Protein AF-A0A180F3B2-F1 (afdb_monomer)

Sequence (131 aa):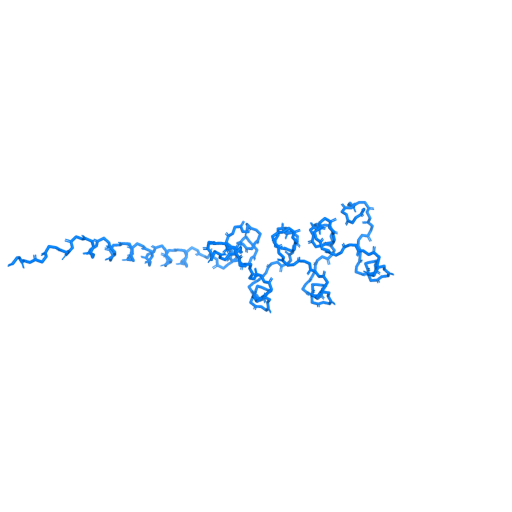
MSSNPSLPWSVKFIEKYKDRWNWGRFGLSENPSLPWSVEFIEKYKDKWDWGKFGLFENPSLPWSIELIEKYKDKWEYEDKWNLDPLRWNDSVFNKAFKPYLTDPLVEEIMQKITESEKYNDDLLFNDDLPF

pLDDT: mean 85.65, std 12.75, range [51.72, 97.56]

Radius of gyration: 21.05 Å; Cα contacts (8 Å, |Δi|>4): 119; chains: 1; bounding box: 62×36×54 Å

Foldseek 3Di:
DQQDLPDPADLVVCVVCVVVWQQEAVTVQQHLNHPADLVSCVVCVVRFQLEPRGVLAHLNHQQAPCSCVVCVVNQDDPDPVNDRSNVPHPSNCVRHPVVVDDPVVVVVVVVVVVVVVVVVVVVVVPPPDPD

Solvent-accessible surface area (backbone atoms only — not comparable to full-atom values): 7762 Å² total; per-residue (Å²): 128,56,66,55,77,87,54,85,62,37,70,68,58,49,60,78,42,53,92,75,54,57,35,31,69,88,10,46,26,44,32,59,70,53,74,62,38,72,68,56,47,61,76,39,57,89,55,48,27,45,48,73,65,5,44,57,68,25,71,51,54,74,46,32,59,66,60,49,64,77,41,46,85,57,54,65,56,95,49,100,76,76,54,68,62,67,78,79,31,65,48,45,45,61,53,36,46,48,85,71,64,41,72,70,55,48,52,53,51,52,50,53,50,53,54,52,52,52,53,53,53,57,56,73,74,60,72,80,68,84,130

Mean predicted aligned error: 8.04 Å

Structure (mmCIF, N/CA/C/O backbone):
data_AF-A0A180F3B2-F1
#
_entry.id   AF-A0A180F3B2-F1
#
loop_
_atom_site.group_PDB
_atom_site.id
_atom_site.type_symbol
_atom_site.label_atom_id
_atom_site.label_alt_id
_atom_site.label_comp_id
_atom_site.label_asym_id
_atom_site.label_entity_id
_atom_site.label_seq_id
_atom_site.pdbx_PDB_ins_code
_atom_site.Cartn_x
_atom_site.Cartn_y
_atom_site.Cartn_z
_atom_site.occupancy
_atom_site.B_iso_or_equiv
_atom_site.auth_seq_id
_atom_site.auth_comp_id
_atom_site.auth_asym_id
_atom_site.auth_atom_id
_atom_site.pdbx_PDB_model_num
ATOM 1 N N . MET A 1 1 ? 20.950 -11.947 -3.487 1.00 51.72 1 MET A N 1
ATOM 2 C CA . MET A 1 1 ? 21.387 -10.527 -3.422 1.00 51.72 1 MET A CA 1
ATOM 3 C C . MET A 1 1 ? 20.240 -9.539 -3.714 1.00 51.72 1 MET A C 1
ATOM 5 O O . MET A 1 1 ? 20.492 -8.410 -4.106 1.00 51.72 1 MET A O 1
ATOM 9 N N . SER A 1 2 ? 18.979 -9.911 -3.480 1.00 62.59 2 SER A N 1
ATOM 10 C CA . SER A 1 2 ? 17.785 -9.079 -3.724 1.00 62.59 2 SER A CA 1
ATOM 11 C C . SER A 1 2 ? 17.517 -8.026 -2.645 1.00 62.59 2 SER A C 1
ATOM 13 O O . SER A 1 2 ? 16.743 -7.117 -2.901 1.00 62.59 2 SER A O 1
ATOM 15 N N . SER A 1 3 ? 18.167 -8.118 -1.483 1.00 65.56 3 SER A N 1
ATOM 16 C CA . SER A 1 3 ? 17.993 -7.234 -0.321 1.00 65.56 3 SER A CA 1
ATOM 17 C C . SER A 1 3 ? 19.188 -6.303 -0.068 1.00 65.56 3 SER A C 1
ATOM 19 O O . SER A 1 3 ? 19.289 -5.707 0.997 1.00 65.56 3 SER A O 1
ATOM 21 N N . ASN A 1 4 ? 20.125 -6.175 -1.018 1.00 74.06 4 ASN A N 1
ATOM 22 C CA . ASN A 1 4 ? 21.303 -5.324 -0.831 1.00 74.06 4 ASN A CA 1
ATOM 23 C C . ASN A 1 4 ? 20.903 -3.829 -0.884 1.00 74.06 4 ASN A C 1
ATOM 25 O O . ASN A 1 4 ? 20.514 -3.359 -1.959 1.00 74.06 4 ASN A O 1
ATOM 29 N N . PRO A 1 5 ? 21.018 -3.069 0.224 1.00 70.12 5 PRO A N 1
ATOM 30 C CA . PRO A 1 5 ? 20.622 -1.660 0.271 1.00 70.12 5 PRO A CA 1
ATOM 31 C C . PRO A 1 5 ? 21.578 -0.742 -0.505 1.00 70.12 5 PRO A C 1
ATOM 33 O O . PRO A 1 5 ? 21.233 0.397 -0.797 1.00 70.12 5 PRO A O 1
ATOM 36 N N . SER A 1 6 ? 22.772 -1.221 -0.869 1.00 77.31 6 SER A N 1
ATOM 37 C CA . SER A 1 6 ? 23.756 -0.470 -1.659 1.00 77.31 6 SER A CA 1
ATOM 38 C C . SER A 1 6 ? 23.489 -0.511 -3.166 1.00 77.31 6 SER A C 1
ATOM 40 O O . SER A 1 6 ? 24.203 0.139 -3.931 1.00 77.31 6 SER A O 1
ATOM 42 N N . LEU A 1 7 ? 22.497 -1.283 -3.623 1.00 81.69 7 LEU A N 1
ATOM 43 C CA . LEU A 1 7 ? 22.092 -1.258 -5.025 1.00 81.69 7 LEU A CA 1
ATOM 44 C C . LEU A 1 7 ? 21.277 0.013 -5.317 1.00 81.69 7 LEU A C 1
ATOM 46 O O . LEU A 1 7 ? 20.435 0.396 -4.505 1.00 81.69 7 LEU A O 1
ATOM 50 N N . PRO A 1 8 ? 21.468 0.653 -6.488 1.00 86.00 8 PRO A N 1
ATOM 51 C CA . PRO A 1 8 ? 20.689 1.818 -6.895 1.00 86.00 8 PRO A CA 1
ATOM 52 C C . PRO A 1 8 ? 19.293 1.375 -7.354 1.00 86.00 8 PRO A C 1
ATOM 54 O O . PRO A 1 8 ? 18.984 1.340 -8.552 1.00 86.00 8 PRO A O 1
ATOM 57 N N . TRP A 1 9 ? 18.457 0.977 -6.394 1.00 91.62 9 TRP A N 1
ATOM 58 C CA . TRP A 1 9 ? 17.104 0.513 -6.654 1.00 91.62 9 TRP A CA 1
ATOM 59 C C . TRP A 1 9 ? 16.315 1.588 -7.399 1.00 91.62 9 TRP A C 1
ATOM 61 O O . TRP A 1 9 ? 16.111 2.705 -6.936 1.00 91.62 9 TRP A O 1
ATOM 71 N N . SER A 1 10 ? 15.878 1.236 -8.602 1.00 94.06 10 SER A N 1
ATOM 72 C CA . SER A 1 10 ? 14.992 2.051 -9.421 1.00 94.06 10 SER A CA 1
ATOM 73 C C . SER A 1 10 ? 14.065 1.127 -10.194 1.00 94.06 10 SER A C 1
ATOM 75 O O . SER A 1 10 ? 14.449 0.008 -10.546 1.00 94.06 10 SER A O 1
ATOM 77 N N . VAL A 1 11 ? 12.865 1.605 -10.525 1.00 94.94 11 VAL A N 1
ATOM 78 C CA . VAL A 1 11 ? 11.912 0.826 -11.330 1.00 94.94 11 VAL A CA 1
ATOM 79 C C . VAL A 1 11 ? 12.547 0.398 -12.661 1.00 94.94 11 VAL A C 1
ATOM 81 O O . VAL A 1 11 ? 12.371 -0.738 -13.089 1.00 94.94 11 VAL A O 1
ATOM 84 N N . LYS A 1 12 ? 13.365 1.263 -13.284 1.00 95.38 12 LYS A N 1
ATOM 85 C CA . LYS A 1 12 ? 14.106 0.943 -14.519 1.00 95.38 12 LYS A CA 1
ATOM 86 C C . LYS A 1 12 ? 15.139 -0.173 -14.320 1.00 95.38 12 LYS A C 1
ATOM 88 O O . LYS A 1 12 ? 15.279 -1.027 -15.193 1.00 95.38 12 LYS A O 1
ATOM 93 N N . PHE A 1 13 ? 15.863 -0.175 -13.198 1.00 93.75 13 PHE A N 1
ATOM 94 C CA . PHE A 1 13 ? 16.843 -1.219 -12.881 1.00 93.75 13 PHE A CA 1
ATOM 95 C C . PHE A 1 13 ? 16.170 -2.573 -12.639 1.00 93.75 13 PHE A C 1
ATOM 97 O O . PHE A 1 13 ? 16.629 -3.590 -13.159 1.00 93.75 13 PHE A O 1
ATOM 104 N N . ILE A 1 14 ? 15.051 -2.574 -11.912 1.00 95.31 14 ILE A N 1
ATOM 105 C CA . ILE A 1 14 ? 14.261 -3.780 -11.653 1.00 95.31 14 ILE A CA 1
ATOM 106 C C . ILE A 1 14 ? 13.688 -4.318 -12.967 1.00 95.31 14 ILE A C 1
ATOM 108 O O . ILE A 1 14 ? 13.878 -5.493 -13.265 1.00 95.31 14 ILE A O 1
ATOM 112 N N . GLU A 1 15 ? 13.097 -3.452 -13.799 1.00 95.56 15 GLU A N 1
ATOM 113 C CA . GLU A 1 15 ? 12.553 -3.816 -15.115 1.00 95.56 15 GLU A CA 1
ATOM 114 C C . GLU A 1 15 ? 13.602 -4.470 -16.017 1.00 95.56 15 GLU A C 1
ATOM 116 O O . GLU A 1 15 ? 13.337 -5.514 -16.612 1.00 95.56 15 GLU A O 1
ATOM 121 N N . LYS A 1 16 ? 14.809 -3.889 -16.094 1.00 95.88 16 LYS A N 1
ATOM 122 C CA . LYS A 1 16 ? 15.898 -4.390 -16.948 1.00 95.88 16 LYS A CA 1
ATOM 123 C C . LYS A 1 16 ? 16.257 -5.850 -16.655 1.00 95.88 16 LYS A C 1
ATOM 125 O O . LYS A 1 16 ? 16.701 -6.558 -17.556 1.00 95.88 16 LYS A O 1
ATOM 130 N N . TYR A 1 17 ? 16.071 -6.297 -15.415 1.00 94.62 17 TYR A N 1
ATOM 131 C CA . TYR A 1 17 ? 16.420 -7.644 -14.968 1.00 94.62 17 TYR A CA 1
ATOM 132 C C . TYR A 1 17 ? 15.236 -8.384 -14.345 1.00 94.62 17 TYR A C 1
ATOM 134 O O . TYR A 1 17 ? 15.445 -9.294 -13.547 1.00 94.62 17 TYR A O 1
ATOM 142 N N . LYS A 1 18 ? 13.998 -8.027 -14.712 1.00 94.44 18 LYS A N 1
ATOM 143 C CA . LYS A 1 18 ? 12.782 -8.548 -14.071 1.00 94.44 18 LYS A CA 1
ATOM 144 C C . LYS A 1 18 ? 12.721 -10.072 -14.017 1.00 94.44 18 LYS A C 1
ATOM 146 O O . LYS A 1 18 ? 12.293 -10.618 -13.013 1.00 94.44 18 LYS A O 1
ATOM 151 N N . ASP A 1 19 ? 13.213 -10.765 -15.037 1.00 95.31 19 ASP A N 1
ATOM 152 C CA . ASP A 1 19 ? 13.173 -12.233 -15.090 1.00 95.31 19 ASP A CA 1
ATOM 153 C C . ASP A 1 19 ? 14.365 -12.902 -14.383 1.00 95.31 19 ASP A C 1
ATOM 155 O O . ASP A 1 19 ? 14.449 -14.122 -14.318 1.00 95.31 19 ASP A O 1
ATOM 159 N N . ARG A 1 20 ? 15.299 -12.108 -13.842 1.00 93.56 20 ARG A N 1
ATOM 160 C CA . ARG A 1 20 ? 16.472 -12.579 -13.085 1.00 93.56 20 ARG A CA 1
ATOM 161 C C . ARG A 1 20 ? 16.345 -12.355 -11.582 1.00 93.56 20 ARG A C 1
ATOM 163 O O . ARG A 1 20 ? 17.194 -12.822 -10.825 1.00 93.56 20 ARG A O 1
ATOM 170 N N . TRP A 1 21 ? 15.330 -11.614 -11.149 1.00 93.00 21 TRP A N 1
ATOM 171 C CA . TRP A 1 21 ? 15.084 -11.371 -9.736 1.00 93.00 21 TRP A CA 1
ATOM 172 C C . TRP A 1 21 ? 14.263 -12.499 -9.120 1.00 93.00 21 TRP A C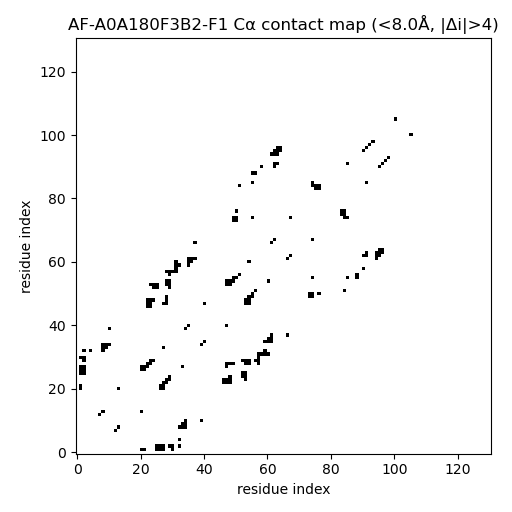 1
ATOM 174 O O . TRP A 1 21 ? 13.315 -12.992 -9.726 1.00 93.00 21 TRP A O 1
ATOM 184 N N . ASN A 1 22 ? 14.596 -12.860 -7.881 1.00 92.81 22 ASN A N 1
ATOM 185 C CA . ASN A 1 22 ? 13.653 -13.567 -7.025 1.00 92.81 22 ASN A CA 1
ATOM 186 C C . ASN A 1 22 ? 12.611 -12.553 -6.536 1.00 92.81 22 ASN A C 1
ATOM 188 O O . ASN A 1 22 ? 12.970 -11.621 -5.817 1.00 92.81 22 ASN A O 1
ATOM 192 N N . TRP A 1 23 ? 11.353 -12.718 -6.939 1.00 93.88 23 TRP A N 1
ATOM 193 C CA . TRP A 1 23 ? 10.268 -11.816 -6.549 1.00 93.88 23 TRP A CA 1
ATOM 194 C C . TRP A 1 23 ? 9.627 -12.185 -5.218 1.00 93.88 23 TRP A C 1
ATOM 196 O O . TRP A 1 23 ? 9.151 -11.287 -4.534 1.00 93.88 23 TRP A O 1
ATOM 206 N N . GLY A 1 24 ? 9.637 -13.468 -4.854 1.00 89.25 24 GLY A N 1
ATOM 207 C CA . GLY A 1 24 ? 8.914 -13.955 -3.686 1.00 89.25 24 GLY A CA 1
ATOM 208 C C . GLY A 1 24 ? 9.669 -13.763 -2.373 1.00 89.25 24 GLY A C 1
ATOM 209 O O . GLY A 1 24 ? 10.505 -12.866 -2.243 1.00 89.25 24 GLY A O 1
ATOM 210 N N . ARG A 1 25 ? 9.389 -14.637 -1.403 1.00 83.50 25 ARG A N 1
ATOM 211 C CA . ARG A 1 25 ? 10.095 -14.709 -0.117 1.00 83.50 25 ARG A CA 1
ATOM 212 C C . ARG A 1 25 ? 11.624 -14.677 -0.269 1.00 83.50 25 ARG A C 1
ATOM 214 O O . ARG A 1 25 ? 12.182 -15.312 -1.171 1.00 83.50 25 ARG A O 1
ATOM 221 N N . PHE A 1 26 ? 12.312 -13.955 0.619 1.00 84.38 26 PHE A N 1
ATOM 222 C CA . PHE A 1 26 ? 13.761 -13.694 0.562 1.00 84.38 26 PHE A CA 1
ATOM 223 C C . PHE A 1 26 ? 14.208 -12.893 -0.679 1.00 84.38 26 PHE A C 1
ATOM 225 O O . PHE A 1 26 ? 15.387 -12.854 -1.055 1.00 84.38 26 PHE A O 1
ATOM 232 N N . GLY A 1 27 ? 13.240 -12.295 -1.374 1.00 91.19 27 GLY A N 1
ATOM 233 C CA . GLY A 1 27 ? 13.363 -11.676 -2.683 1.00 91.19 27 GLY A CA 1
ATOM 234 C C . GLY A 1 27 ? 13.061 -10.183 -2.670 1.00 91.19 27 GLY A C 1
ATOM 235 O O . GLY A 1 27 ? 13.413 -9.456 -1.745 1.00 91.19 27 GLY A O 1
ATOM 236 N N . LEU A 1 28 ? 12.453 -9.713 -3.757 1.00 93.69 28 LEU A N 1
ATOM 237 C CA . LEU A 1 28 ? 12.055 -8.319 -3.911 1.00 93.69 28 LEU A CA 1
ATOM 238 C C . LEU A 1 28 ? 10.829 -7.958 -3.057 1.00 93.69 28 LEU A C 1
ATOM 240 O O . LEU A 1 28 ? 10.783 -6.837 -2.562 1.00 93.69 28 LEU A O 1
ATOM 244 N N . SER A 1 29 ? 9.874 -8.875 -2.848 1.00 93.38 29 SER A N 1
ATOM 245 C CA . SER A 1 29 ? 8.657 -8.598 -2.063 1.00 93.38 29 SER A CA 1
ATOM 246 C C . SER A 1 29 ? 8.939 -8.091 -0.645 1.00 93.38 29 SER A C 1
ATOM 248 O O . SER A 1 29 ? 8.265 -7.178 -0.177 1.00 93.38 29 SER A O 1
ATOM 250 N N . GLU A 1 30 ? 9.955 -8.632 0.027 1.00 90.12 30 GLU A N 1
ATOM 251 C CA . GLU A 1 30 ? 10.314 -8.237 1.398 1.00 90.12 30 GLU A CA 1
ATOM 252 C C . GLU A 1 30 ? 11.281 -7.043 1.462 1.00 90.12 30 GLU A C 1
ATOM 254 O O . GLU A 1 30 ? 11.613 -6.581 2.548 1.00 90.12 30 GLU A O 1
ATOM 259 N N . ASN A 1 31 ? 11.781 -6.546 0.324 1.00 91.69 31 ASN A N 1
ATOM 260 C CA . ASN A 1 31 ? 12.846 -5.548 0.325 1.00 91.69 31 ASN A CA 1
ATOM 261 C C . ASN A 1 31 ? 12.281 -4.137 0.614 1.00 91.69 31 ASN A C 1
ATOM 263 O O . ASN A 1 31 ? 11.575 -3.567 -0.229 1.00 91.69 31 ASN A O 1
ATOM 267 N N . PRO A 1 32 ? 12.620 -3.512 1.760 1.00 91.50 32 PRO A N 1
ATOM 268 C CA . PRO A 1 32 ? 12.110 -2.190 2.117 1.00 91.50 32 PRO A CA 1
ATOM 269 C C . PRO A 1 32 ? 12.791 -1.050 1.342 1.00 91.50 32 PRO A C 1
ATOM 271 O O . PRO A 1 32 ? 12.316 0.082 1.382 1.00 91.50 32 PRO A O 1
ATOM 274 N N . SER A 1 33 ? 13.902 -1.318 0.649 1.00 92.00 33 SER A N 1
ATOM 275 C CA . SER A 1 33 ? 14.681 -0.332 -0.112 1.00 92.00 33 SER A CA 1
ATOM 276 C C . SER A 1 33 ? 14.221 -0.167 -1.563 1.00 92.00 33 SER A C 1
ATOM 278 O O . SER A 1 33 ? 14.818 0.619 -2.301 1.00 92.00 33 SER A O 1
ATOM 280 N N . LEU A 1 34 ? 13.197 -0.904 -2.008 1.00 94.56 34 LEU A N 1
ATOM 281 C CA . LEU A 1 34 ? 12.640 -0.700 -3.344 1.00 94.56 34 LEU A CA 1
ATOM 282 C C . LEU A 1 34 ? 11.873 0.628 -3.423 1.00 94.56 34 LEU A C 1
ATOM 284 O O . LEU A 1 34 ? 11.331 1.092 -2.419 1.00 94.56 34 LEU A O 1
ATOM 288 N N . PRO A 1 35 ? 11.785 1.239 -4.620 1.00 95.12 35 PRO A N 1
ATOM 289 C CA . PRO A 1 35 ? 10.998 2.447 -4.847 1.00 95.12 35 PRO A CA 1
ATOM 290 C C . PRO A 1 35 ? 9.503 2.103 -4.901 1.00 95.12 35 PRO A C 1
ATOM 292 O O . PRO A 1 35 ? 8.889 2.112 -5.968 1.00 95.12 35 PRO A O 1
ATOM 295 N N . TRP A 1 36 ? 8.936 1.724 -3.758 1.00 96.25 36 TRP A N 1
ATOM 296 C CA . TRP A 1 36 ? 7.545 1.312 -3.656 1.00 96.25 36 TRP A CA 1
ATOM 297 C C . TRP A 1 36 ? 6.596 2.452 -4.030 1.00 96.25 36 TRP A C 1
ATOM 299 O O . TRP A 1 36 ? 6.688 3.564 -3.517 1.00 96.25 36 TRP A O 1
ATOM 309 N N . SER A 1 37 ? 5.663 2.147 -4.924 1.00 96.94 37 SER A N 1
ATOM 310 C CA . SER A 1 37 ? 4.526 2.990 -5.283 1.00 96.94 37 SER A CA 1
ATOM 311 C C . SER A 1 37 ? 3.350 2.084 -5.641 1.00 96.94 37 SER A C 1
ATOM 313 O O . SER A 1 37 ? 3.552 0.904 -5.952 1.00 96.94 37 SER A O 1
ATOM 315 N N . VAL A 1 38 ? 2.125 2.611 -5.616 1.00 96.38 38 VAL A N 1
ATOM 316 C CA . VAL A 1 38 ? 0.934 1.832 -5.992 1.00 96.38 38 VAL A CA 1
ATOM 317 C C . VAL A 1 38 ? 1.046 1.350 -7.443 1.00 96.38 38 VAL A C 1
ATOM 319 O O . VAL A 1 38 ? 0.736 0.200 -7.742 1.00 96.38 38 VAL A O 1
ATOM 322 N N . GLU A 1 39 ? 1.582 2.179 -8.341 1.00 97.44 39 GLU A N 1
ATOM 323 C CA . GLU A 1 39 ? 1.817 1.831 -9.745 1.00 97.44 39 GLU A CA 1
ATOM 324 C C . GLU A 1 39 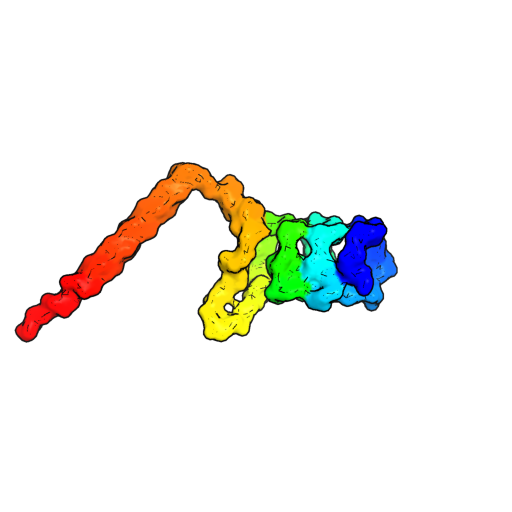? 2.874 0.733 -9.892 1.00 97.44 39 GLU A C 1
ATOM 326 O O . GLU A 1 39 ? 2.747 -0.140 -10.752 1.00 97.44 39 GLU A O 1
ATOM 331 N N . PHE A 1 40 ? 3.923 0.758 -9.064 1.00 97.31 40 PHE A N 1
ATOM 332 C CA . PHE A 1 40 ? 4.959 -0.271 -9.078 1.00 97.31 40 PHE A CA 1
ATOM 333 C C . PHE A 1 40 ? 4.430 -1.617 -8.568 1.00 97.31 40 PHE A C 1
ATOM 335 O O . PHE A 1 40 ? 4.738 -2.654 -9.162 1.00 97.31 40 PHE A O 1
ATOM 342 N N . ILE A 1 41 ? 3.584 -1.600 -7.532 1.00 97.56 41 ILE A N 1
ATOM 343 C CA . ILE A 1 41 ? 2.882 -2.793 -7.045 1.00 97.56 41 ILE A CA 1
ATOM 344 C C . ILE A 1 41 ? 1.975 -3.343 -8.149 1.00 97.56 41 ILE A C 1
ATOM 346 O O . ILE A 1 41 ? 2.119 -4.504 -8.526 1.00 97.56 41 ILE A O 1
ATOM 350 N N . GLU A 1 42 ? 1.121 -2.496 -8.734 1.00 97.06 42 GLU A N 1
ATOM 351 C CA . GLU A 1 42 ? 0.177 -2.874 -9.793 1.00 97.06 42 GLU A CA 1
ATOM 352 C C . GLU A 1 42 ? 0.872 -3.508 -10.993 1.00 97.06 42 GLU A C 1
ATOM 354 O O . GLU A 1 42 ? 0.456 -4.559 -11.482 1.00 97.06 42 GLU A O 1
ATOM 359 N N . LYS A 1 43 ? 1.962 -2.888 -11.452 1.00 97.38 43 LYS A N 1
ATOM 360 C CA . LYS A 1 43 ? 2.707 -3.336 -12.629 1.00 97.38 43 LYS A CA 1
ATOM 361 C C . LYS A 1 43 ? 3.207 -4.777 -12.510 1.00 97.38 43 LYS A C 1
ATOM 363 O O . LYS A 1 43 ? 3.355 -5.455 -13.525 1.00 97.38 43 LYS A O 1
ATOM 368 N N . TYR A 1 44 ? 3.476 -5.231 -11.291 1.00 97.25 44 TYR A N 1
ATOM 369 C CA . TYR A 1 44 ? 4.056 -6.541 -11.007 1.00 97.25 44 TYR A CA 1
ATOM 370 C C . TYR A 1 44 ? 3.207 -7.379 -10.048 1.00 97.25 44 TYR A C 1
ATOM 372 O O . TYR A 1 44 ? 3.718 -8.312 -9.431 1.00 97.25 44 TYR A O 1
ATOM 380 N N . LYS A 1 45 ? 1.904 -7.089 -9.960 1.00 96.00 45 LYS A N 1
ATOM 381 C CA . LYS A 1 45 ? 0.976 -7.698 -8.996 1.00 96.00 45 LYS A CA 1
ATOM 382 C C . LYS A 1 45 ? 0.968 -9.226 -8.972 1.00 96.00 45 LYS A C 1
ATOM 384 O O . LYS A 1 45 ? 0.722 -9.808 -7.924 1.00 96.00 45 LYS A O 1
ATOM 389 N N . ASP A 1 46 ? 1.258 -9.878 -10.093 1.00 95.12 46 ASP A N 1
ATOM 390 C CA . ASP A 1 46 ? 1.270 -11.345 -10.188 1.00 95.12 46 ASP A CA 1
ATOM 391 C C . ASP A 1 46 ? 2.659 -11.960 -9.964 1.00 95.12 46 ASP A C 1
ATOM 393 O O . ASP A 1 46 ? 2.802 -13.178 -9.945 1.00 95.12 46 ASP A O 1
ATOM 397 N N . LYS A 1 47 ? 3.696 -11.130 -9.798 1.00 95.38 47 LYS A N 1
ATOM 398 C CA . LYS A 1 47 ? 5.045 -11.575 -9.423 1.00 95.38 47 LYS A CA 1
ATOM 399 C C . LYS A 1 47 ? 5.307 -11.438 -7.929 1.00 95.38 47 LYS A C 1
ATOM 401 O O . LYS A 1 47 ? 6.119 -12.191 -7.399 1.00 95.38 47 LYS A O 1
ATOM 406 N N . TRP A 1 48 ? 4.665 -10.475 -7.272 1.00 95.25 48 TRP A N 1
ATOM 407 C CA . TRP A 1 48 ? 4.816 -10.284 -5.838 1.00 95.25 48 TRP A CA 1
ATOM 408 C C . TRP A 1 48 ? 4.274 -11.478 -5.056 1.00 95.25 48 TRP A C 1
ATOM 410 O O . TRP A 1 48 ? 3.196 -11.990 -5.341 1.00 95.25 48 TRP A O 1
ATOM 420 N N . ASP A 1 49 ? 5.017 -11.881 -4.034 1.00 92.56 49 ASP A N 1
ATOM 421 C CA . ASP A 1 49 ? 4.488 -12.674 -2.931 1.00 92.56 49 ASP A CA 1
ATOM 422 C C . ASP A 1 49 ? 3.714 -11.744 -1.989 1.00 92.56 49 ASP A C 1
ATOM 424 O O . ASP A 1 49 ? 4.300 -10.811 -1.433 1.00 92.56 49 ASP A O 1
ATOM 428 N N . TRP A 1 50 ? 2.403 -11.965 -1.874 1.00 91.38 50 TRP A N 1
ATOM 429 C CA . TRP A 1 50 ? 1.475 -11.186 -1.043 1.00 91.38 50 TRP A CA 1
ATOM 430 C C . TRP A 1 50 ? 1.354 -11.734 0.381 1.00 91.38 50 TRP A C 1
ATOM 432 O O . TRP A 1 50 ? 0.795 -11.066 1.247 1.00 91.38 50 TRP A O 1
ATOM 442 N N . GLY A 1 51 ? 1.883 -12.936 0.627 1.00 85.56 51 GLY A N 1
ATOM 443 C CA . GLY A 1 51 ? 1.757 -13.626 1.900 1.00 85.56 51 GLY A CA 1
ATOM 444 C C . GLY A 1 51 ? 2.632 -13.025 2.995 1.00 85.56 51 GLY A C 1
ATOM 445 O O . GLY A 1 51 ? 3.378 -12.067 2.783 1.00 85.56 51 GLY A O 1
ATOM 446 N N . LYS A 1 52 ? 2.569 -13.650 4.178 1.00 78.19 52 LYS A N 1
ATOM 447 C CA . LYS 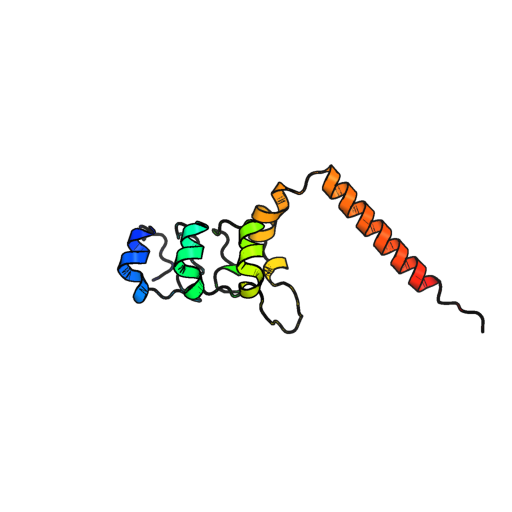A 1 52 ? 3.214 -13.189 5.418 1.00 78.19 52 LYS A CA 1
ATOM 448 C C . LYS A 1 52 ? 4.668 -12.734 5.240 1.00 78.19 52 LYS A C 1
ATOM 450 O O . LYS A 1 52 ? 5.046 -11.690 5.746 1.00 78.19 52 LYS A O 1
ATOM 455 N N . PHE A 1 53 ? 5.466 -13.488 4.486 1.00 78.50 53 PHE A N 1
ATOM 456 C CA . PHE A 1 53 ? 6.895 -13.214 4.288 1.00 78.50 53 PHE A CA 1
ATOM 457 C C . PHE A 1 53 ? 7.207 -12.422 3.006 1.00 78.50 53 PHE A C 1
ATOM 459 O O . PHE A 1 53 ? 8.323 -12.489 2.491 1.00 78.50 53 PHE A O 1
ATOM 466 N N . GLY A 1 54 ? 6.209 -11.739 2.449 1.00 88.31 54 GLY A N 1
ATOM 467 C CA . GLY A 1 54 ? 6.315 -10.957 1.227 1.00 88.31 54 GLY A CA 1
ATOM 468 C C . GLY A 1 54 ? 5.911 -9.502 1.449 1.00 88.31 54 GLY A C 1
ATOM 469 O O . GLY A 1 54 ? 6.453 -8.822 2.318 1.00 88.31 54 GLY A O 1
ATOM 470 N N . LEU A 1 55 ? 4.960 -9.021 0.647 1.00 90.81 55 LEU A N 1
ATOM 471 C CA . LEU A 1 55 ? 4.439 -7.656 0.739 1.00 90.81 55 LEU A CA 1
ATOM 472 C C . LEU A 1 55 ? 3.814 -7.369 2.104 1.00 90.81 55 LEU A C 1
ATOM 474 O O . LEU A 1 55 ? 3.951 -6.260 2.610 1.00 90.81 55 LEU A O 1
ATOM 478 N N . PHE A 1 56 ? 3.167 -8.367 2.706 1.00 87.88 56 PHE A N 1
ATOM 479 C CA . PHE A 1 56 ? 2.506 -8.235 3.994 1.00 87.88 56 PHE A CA 1
ATOM 480 C C . PHE A 1 56 ? 3.422 -7.611 5.060 1.00 87.88 56 PHE A C 1
ATOM 482 O O . PHE A 1 56 ? 3.111 -6.555 5.590 1.00 87.88 56 PHE A O 1
ATOM 489 N N . GLU A 1 57 ? 4.589 -8.187 5.339 1.00 82.88 57 GLU A N 1
ATOM 490 C CA . GLU A 1 57 ? 5.491 -7.678 6.384 1.00 82.88 57 GLU A CA 1
ATOM 491 C C . GLU A 1 57 ? 6.339 -6.470 5.940 1.00 82.88 57 GLU A C 1
ATOM 493 O O . GLU A 1 57 ? 7.153 -5.978 6.719 1.00 82.88 57 GLU A O 1
ATOM 498 N N . ASN A 1 58 ? 6.170 -5.955 4.715 1.00 89.25 58 ASN A N 1
ATOM 499 C CA . ASN A 1 58 ? 7.030 -4.896 4.196 1.00 89.25 58 ASN A CA 1
ATOM 500 C C . ASN A 1 58 ? 6.590 -3.502 4.703 1.00 89.25 58 ASN A C 1
ATOM 502 O O . ASN A 1 58 ? 5.565 -2.959 4.264 1.00 89.25 58 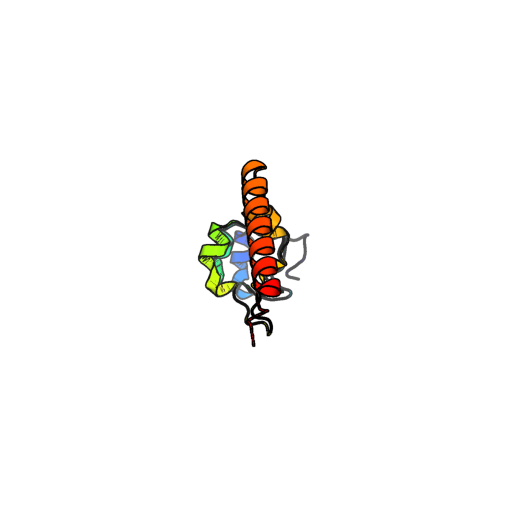ASN A O 1
ATOM 506 N N . PRO A 1 59 ? 7.378 -2.857 5.588 1.00 88.44 59 PRO A N 1
ATOM 507 C CA . PRO A 1 59 ? 6.992 -1.586 6.189 1.00 88.44 59 PRO A CA 1
ATOM 508 C C . PRO A 1 59 ? 7.092 -0.419 5.206 1.00 88.44 59 PRO A C 1
ATOM 510 O O . PRO A 1 59 ? 6.534 0.646 5.463 1.00 88.44 59 PRO A O 1
ATOM 513 N N . SER A 1 60 ? 7.787 -0.582 4.078 1.00 92.69 60 SER A N 1
ATOM 514 C CA . SER A 1 60 ? 7.988 0.479 3.089 1.00 92.69 60 SER A CA 1
ATOM 515 C C . SER A 1 60 ? 6.865 0.579 2.064 1.00 92.69 60 SER A C 1
ATOM 517 O O . SER A 1 60 ? 6.877 1.510 1.259 1.00 92.69 60 SER A O 1
ATOM 519 N N . LEU A 1 61 ? 5.871 -0.317 2.096 1.00 95.56 61 LEU A N 1
ATOM 520 C CA . LEU A 1 61 ? 4.736 -0.196 1.188 1.00 95.56 61 LEU A CA 1
ATOM 521 C C . LEU A 1 61 ? 3.939 1.091 1.448 1.00 95.56 61 LEU A C 1
ATOM 523 O O . LEU A 1 61 ? 3.835 1.546 2.599 1.00 95.56 61 LEU A O 1
ATOM 527 N N . PRO A 1 62 ? 3.352 1.677 0.389 1.00 96.19 62 PRO A N 1
ATOM 528 C CA . PRO A 1 62 ? 2.417 2.788 0.480 1.00 96.19 62 PRO A CA 1
ATOM 529 C C . PRO A 1 62 ? 1.046 2.268 0.933 1.00 96.19 62 PRO A C 1
ATOM 531 O O . PRO A 1 62 ? 0.074 2.326 0.187 1.00 96.19 62 PRO A O 1
ATOM 534 N N . TRP A 1 63 ? 0.989 1.692 2.136 1.00 95.31 63 TRP A N 1
ATOM 535 C CA . TRP A 1 63 ? -0.246 1.190 2.729 1.00 95.3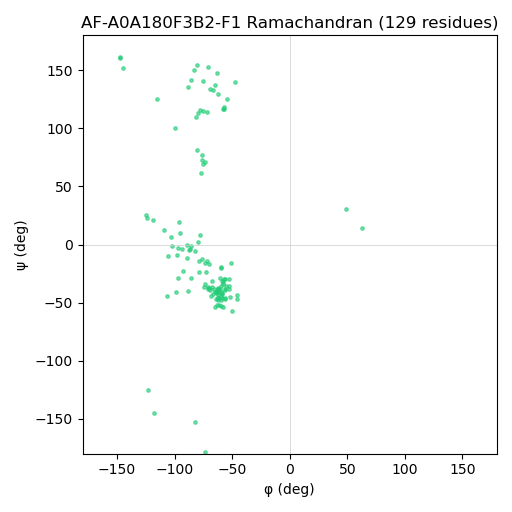1 63 TRP A CA 1
ATOM 536 C C . TRP A 1 63 ? -1.313 2.287 2.753 1.00 95.31 63 TRP A C 1
ATOM 538 O O . TRP A 1 63 ? -1.088 3.368 3.297 1.00 95.31 63 TRP A O 1
ATOM 548 N N . SER A 1 64 ? -2.467 1.985 2.167 1.00 95.50 64 SER A N 1
ATOM 549 C CA . SER A 1 64 ? -3.659 2.828 2.151 1.00 95.50 64 SER A CA 1
ATOM 550 C C . SER A 1 64 ? -4.899 1.934 2.144 1.00 95.50 64 SER A C 1
ATOM 552 O O . SER A 1 64 ? -4.801 0.749 1.807 1.00 95.50 64 SER A O 1
ATOM 554 N N . ILE A 1 65 ? -6.057 2.490 2.504 1.00 94.19 65 ILE A N 1
ATOM 555 C CA . ILE A 1 65 ? -7.330 1.755 2.473 1.00 94.19 65 ILE A CA 1
ATOM 556 C C . ILE A 1 65 ? -7.607 1.263 1.045 1.00 94.19 65 ILE A C 1
ATOM 558 O O . ILE A 1 65 ? -7.936 0.099 0.847 1.00 94.19 65 ILE A O 1
ATOM 562 N N . GLU A 1 66 ? -7.350 2.095 0.034 1.00 95.38 66 GLU A N 1
ATOM 563 C CA . GLU A 1 66 ? -7.555 1.752 -1.375 1.00 95.38 66 GLU A CA 1
ATOM 564 C C . GLU A 1 66 ? -6.655 0.598 -1.835 1.00 95.38 66 GLU A C 1
ATOM 566 O O . GLU A 1 66 ? -7.102 -0.268 -2.586 1.00 95.38 66 GLU A O 1
ATOM 571 N N . LEU A 1 67 ? -5.388 0.559 -1.398 1.00 94.94 67 LEU A N 1
ATOM 572 C CA . LEU A 1 67 ? -4.482 -0.550 -1.717 1.00 94.94 67 LEU A CA 1
ATOM 573 C C . LEU A 1 67 ? -4.966 -1.860 -1.080 1.00 94.94 67 LEU A C 1
ATOM 575 O O . LEU A 1 67 ? -4.892 -2.915 -1.713 1.00 94.94 67 LEU A O 1
ATOM 579 N N . ILE A 1 68 ? -5.454 -1.788 0.160 1.00 92.81 68 ILE A N 1
ATOM 580 C CA . ILE A 1 68 ? -5.982 -2.938 0.898 1.00 92.81 68 ILE A CA 1
ATOM 581 C C . ILE A 1 68 ? -7.232 -3.474 0.198 1.00 92.81 68 ILE A C 1
ATOM 583 O O . ILE A 1 68 ? -7.258 -4.642 -0.180 1.00 92.81 68 ILE A O 1
ATOM 587 N N . GLU A 1 69 ? -8.221 -2.619 -0.061 1.00 92.50 69 GLU A N 1
ATOM 588 C CA . GLU A 1 69 ? -9.483 -3.013 -0.694 1.00 92.50 69 GLU A CA 1
ATOM 589 C C . GLU A 1 69 ? -9.286 -3.562 -2.106 1.00 92.50 69 GLU A C 1
ATOM 591 O O . GLU A 1 69 ? -9.856 -4.596 -2.461 1.00 92.50 69 GLU A O 1
ATOM 596 N N . LYS A 1 70 ? -8.441 -2.906 -2.912 1.00 95.06 70 LYS A N 1
ATOM 597 C CA . LYS A 1 70 ? -8.171 -3.317 -4.295 1.00 95.06 70 LYS A CA 1
ATOM 598 C C . LYS A 1 70 ? -7.608 -4.734 -4.391 1.00 95.06 70 LYS A C 1
ATOM 600 O O . LYS A 1 70 ? -7.834 -5.414 -5.390 1.00 95.06 70 LYS A O 1
ATOM 605 N N . TYR A 1 71 ? -6.859 -5.156 -3.378 1.00 93.00 71 TYR A N 1
ATOM 606 C CA . TYR A 1 71 ? -6.152 -6.431 -3.350 1.00 93.00 71 TYR A CA 1
ATOM 607 C C . TYR A 1 71 ? -6.605 -7.350 -2.220 1.00 93.00 71 TYR A C 1
ATOM 609 O O . TYR A 1 71 ? -5.869 -8.270 -1.874 1.00 93.00 71 TYR A O 1
ATOM 617 N N . LYS A 1 72 ? -7.812 -7.144 -1.680 1.00 89.44 72 LYS A N 1
ATOM 618 C CA . LYS A 1 72 ? -8.364 -7.925 -0.563 1.00 89.44 72 LYS A CA 1
ATOM 619 C C . LYS A 1 72 ? -8.177 -9.440 -0.747 1.00 89.44 72 LYS A C 1
ATOM 621 O O . LYS A 1 72 ? -7.579 -10.074 0.112 1.00 89.44 72 LYS A O 1
ATOM 626 N N . ASP A 1 73 ? -8.489 -9.964 -1.935 1.00 87.88 73 ASP A N 1
ATOM 627 C CA . ASP A 1 73 ? -8.413 -11.401 -2.245 1.00 87.88 73 ASP A CA 1
ATOM 628 C C . ASP A 1 73 ? -6.962 -11.929 -2.314 1.00 87.88 73 ASP A C 1
ATOM 630 O O . ASP A 1 73 ? -6.728 -13.133 -2.302 1.00 87.88 73 ASP A O 1
ATOM 634 N N . LYS A 1 74 ? -5.963 -11.042 -2.442 1.00 88.56 74 LYS A N 1
ATOM 635 C CA . LYS A 1 74 ? -4.536 -11.405 -2.435 1.00 88.56 74 LYS A CA 1
ATOM 636 C C . LYS A 1 74 ? -3.916 -11.324 -1.040 1.00 88.56 74 LYS A C 1
ATOM 638 O O . LYS A 1 74 ? -2.885 -11.953 -0.813 1.00 88.56 74 LYS A O 1
ATOM 643 N N . TRP A 1 75 ? -4.507 -10.537 -0.141 1.00 85.56 75 TRP A N 1
ATOM 644 C CA . TRP A 1 75 ? -4.094 -10.462 1.262 1.00 85.56 75 TRP A CA 1
ATOM 645 C C . TRP A 1 75 ? -4.626 -11.638 2.077 1.00 85.56 75 TRP A C 1
ATOM 647 O O . TRP A 1 75 ? -4.033 -11.971 3.099 1.00 85.56 75 TRP A O 1
ATOM 657 N N . GLU A 1 76 ? -5.711 -12.268 1.623 1.00 70.31 76 GLU A N 1
ATOM 658 C CA . GLU A 1 76 ? -6.293 -13.444 2.260 1.00 70.31 76 GLU A CA 1
ATOM 659 C C . GLU A 1 76 ? -5.267 -14.580 2.359 1.00 70.31 76 GLU A C 1
ATOM 661 O O . GLU A 1 76 ? -4.771 -15.118 1.367 1.00 70.31 76 GLU A O 1
ATOM 666 N N . TYR A 1 77 ? -4.949 -14.947 3.598 1.00 67.88 77 TYR A N 1
ATOM 667 C CA . TYR A 1 77 ? -4.227 -16.167 3.912 1.00 67.88 77 TYR A CA 1
ATOM 668 C C . TYR A 1 77 ? -5.168 -17.058 4.709 1.00 67.88 77 TYR A C 1
ATOM 670 O O . TYR A 1 77 ? -5.697 -16.646 5.741 1.00 67.88 77 TYR A O 1
ATOM 678 N N . GLU A 1 78 ? -5.366 -18.285 4.244 1.00 54.81 78 GLU A N 1
ATOM 679 C CA . GLU A 1 78 ? -6.110 -19.298 4.983 1.00 54.81 78 GLU A CA 1
ATOM 680 C C . GLU A 1 78 ? -5.196 -19.833 6.100 1.00 54.81 78 GLU A C 1
ATOM 682 O O . GLU A 1 78 ? -4.555 -20.876 5.974 1.00 54.81 78 GLU A O 1
ATOM 687 N N . ASP A 1 79 ? -5.034 -19.063 7.180 1.00 60.06 79 ASP A N 1
ATOM 688 C CA . ASP A 1 79 ? -4.467 -19.606 8.414 1.00 60.06 79 ASP A CA 1
ATOM 689 C C . ASP A 1 79 ? -5.580 -20.293 9.210 1.00 60.06 79 ASP A C 1
ATOM 691 O O . ASP A 1 79 ? -6.742 -19.887 9.189 1.00 60.06 79 ASP A O 1
ATOM 695 N N . LYS A 1 80 ? -5.203 -21.315 9.977 1.00 59.97 80 LYS A N 1
ATOM 696 C CA . LYS A 1 80 ? -6.059 -22.189 10.794 1.00 59.97 80 LYS A CA 1
ATOM 697 C C . LYS A 1 80 ? -7.022 -21.440 11.730 1.00 59.97 80 LYS A C 1
ATOM 699 O O . LYS A 1 80 ? -7.952 -22.037 12.267 1.00 59.97 80 LYS A O 1
ATOM 704 N N . TRP A 1 81 ? -6.775 -20.155 11.958 1.00 65.69 81 TRP A N 1
ATOM 705 C CA . TRP A 1 81 ? -7.502 -19.296 12.882 1.00 65.69 81 TRP A CA 1
ATOM 706 C C . TRP A 1 81 ? -8.512 -18.355 12.210 1.00 65.69 81 TRP A C 1
ATOM 708 O O . TRP A 1 81 ? -9.173 -17.617 12.934 1.00 65.69 81 TRP A O 1
ATOM 718 N N . ASN A 1 82 ? -8.642 -18.356 10.872 1.00 61.50 82 ASN A N 1
ATOM 719 C CA . ASN A 1 82 ? -9.508 -17.431 10.114 1.00 61.50 82 ASN A CA 1
ATOM 720 C C . ASN A 1 82 ? -9.325 -15.953 10.515 1.00 61.50 82 ASN A C 1
ATOM 722 O O . ASN A 1 82 ? -10.268 -15.162 10.489 1.00 61.50 82 ASN A O 1
ATOM 726 N N . LEU A 1 83 ? -8.120 -15.578 10.949 1.00 64.00 83 LEU A N 1
ATOM 727 C CA . LEU A 1 83 ? -7.813 -14.201 11.311 1.00 64.00 83 LEU A CA 1
ATOM 728 C C . LEU A 1 83 ? -7.349 -13.454 10.066 1.00 64.00 83 LEU A C 1
ATOM 730 O O . LEU A 1 83 ? -6.505 -13.964 9.333 1.00 64.00 83 LEU A O 1
ATOM 734 N N . ASP A 1 84 ? -7.856 -12.233 9.879 1.00 73.50 84 ASP A N 1
ATOM 735 C CA . ASP A 1 84 ? -7.323 -11.315 8.875 1.00 73.50 84 ASP A CA 1
ATOM 736 C C . ASP A 1 84 ? -5.827 -11.095 9.162 1.00 73.50 84 ASP A C 1
ATOM 738 O O . ASP A 1 84 ? -5.482 -10.585 10.240 1.00 73.50 84 ASP A O 1
ATOM 742 N N . PRO A 1 85 ? -4.924 -11.488 8.246 1.00 71.19 85 PRO A N 1
ATOM 743 C CA . PRO A 1 85 ? -3.498 -11.325 8.462 1.00 71.19 85 PRO A CA 1
ATOM 744 C C . PRO A 1 85 ? -3.139 -9.853 8.698 1.00 71.19 85 PRO A C 1
ATOM 746 O O . PRO A 1 85 ? -2.274 -9.582 9.532 1.00 71.19 85 PRO A O 1
ATOM 749 N N . LEU A 1 86 ? -3.831 -8.893 8.063 1.00 78.94 86 LEU A N 1
ATOM 750 C CA . LEU A 1 86 ? -3.579 -7.445 8.181 1.00 78.94 86 LEU A CA 1
ATOM 751 C C . LEU A 1 86 ? -3.722 -6.921 9.611 1.00 78.94 86 LEU A C 1
ATOM 753 O O . LEU A 1 86 ? -3.118 -5.898 9.939 1.00 78.94 86 LEU A O 1
ATOM 757 N N . ARG A 1 87 ? -4.417 -7.653 10.492 1.00 78.81 87 ARG A N 1
ATOM 758 C CA . ARG A 1 87 ? -4.577 -7.303 11.909 1.00 78.81 87 ARG A CA 1
ATOM 759 C C . ARG A 1 87 ? -3.248 -7.108 12.641 1.00 78.81 87 ARG A C 1
ATOM 761 O O . ARG A 1 87 ? -3.170 -6.266 13.529 1.00 78.81 87 ARG A O 1
ATOM 768 N N . TRP A 1 88 ? -2.220 -7.885 12.301 1.00 76.12 88 TRP A N 1
ATOM 769 C CA . TRP A 1 88 ? -0.926 -7.859 13.000 1.00 76.12 88 TRP A CA 1
ATOM 770 C C . TRP A 1 88 ? 0.109 -6.951 12.332 1.00 76.12 88 TRP A C 1
ATOM 772 O O . TRP A 1 88 ? 1.288 -6.988 12.678 1.00 76.12 88 TRP A O 1
ATOM 782 N N . ASN A 1 89 ? -0.315 -6.155 11.352 1.00 86.19 89 ASN A N 1
ATOM 783 C CA . ASN A 1 89 ? 0.570 -5.297 10.591 1.00 86.19 89 ASN A CA 1
ATOM 784 C C . ASN A 1 89 ? 0.514 -3.854 11.099 1.00 86.19 89 ASN A C 1
ATOM 786 O O . ASN A 1 89 ? -0.353 -3.062 10.723 1.00 86.19 89 ASN A O 1
ATOM 790 N N . ASP A 1 90 ? 1.509 -3.481 11.899 1.00 89.31 90 ASP A N 1
ATOM 791 C CA . ASP A 1 90 ? 1.631 -2.120 12.421 1.00 89.31 90 ASP A CA 1
ATOM 792 C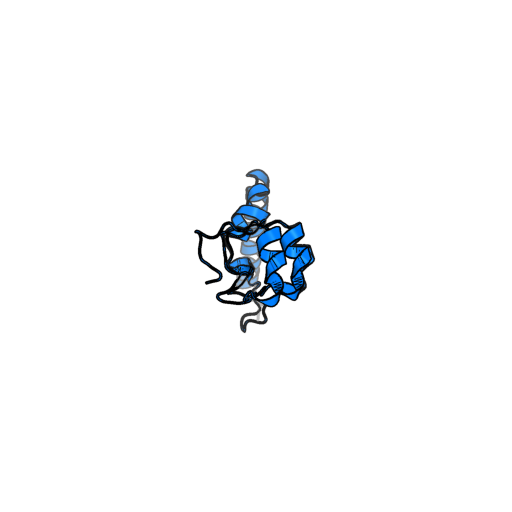 C . ASP A 1 90 ? 1.714 -1.068 11.310 1.00 89.31 90 ASP A C 1
ATOM 794 O O . ASP A 1 90 ? 1.250 0.058 11.487 1.00 89.31 90 ASP A O 1
ATOM 798 N N . SER A 1 91 ? 2.297 -1.398 10.155 1.00 92.19 91 SER A N 1
ATOM 799 C CA . SER A 1 91 ? 2.401 -0.448 9.042 1.00 92.19 91 SER A CA 1
ATOM 800 C C . SER A 1 91 ? 1.048 -0.197 8.387 1.00 92.19 91 SER A C 1
ATOM 802 O O . SER A 1 91 ? 0.763 0.949 8.040 1.00 92.19 91 SER A O 1
ATOM 804 N N . VAL A 1 92 ? 0.197 -1.221 8.283 1.00 92.31 92 VAL A N 1
ATOM 805 C CA . VAL A 1 92 ? -1.197 -1.074 7.845 1.00 92.31 92 VAL A CA 1
ATOM 806 C C . VAL A 1 92 ? -1.942 -0.142 8.792 1.00 92.31 92 VAL A C 1
ATOM 808 O O . VAL A 1 92 ? -2.481 0.867 8.343 1.00 92.31 92 VAL A O 1
ATOM 811 N N . PHE A 1 93 ? -1.908 -0.402 10.103 1.00 91.19 93 PHE A N 1
ATOM 812 C CA . PHE A 1 93 ? -2.571 0.470 11.073 1.00 91.19 93 PHE A CA 1
ATOM 813 C C . PHE A 1 93 ? -2.046 1.907 10.997 1.00 91.19 93 PHE A C 1
ATOM 815 O O . PHE A 1 93 ? -2.819 2.843 10.801 1.00 91.19 93 PHE A O 1
ATOM 822 N N . ASN A 1 94 ? -0.728 2.096 11.102 1.00 93.88 94 ASN A N 1
ATOM 823 C CA . ASN A 1 94 ? -0.128 3.425 11.201 1.00 93.88 94 ASN A CA 1
ATOM 824 C C . ASN A 1 94 ? -0.266 4.264 9.925 1.00 93.88 94 ASN A C 1
ATOM 826 O O . ASN A 1 94 ? -0.332 5.488 10.028 1.00 93.88 94 ASN A O 1
ATOM 830 N N . LYS A 1 95 ? -0.276 3.646 8.738 1.00 95.06 95 LYS A N 1
ATOM 831 C CA . LYS A 1 95 ? -0.340 4.378 7.464 1.00 95.06 95 LYS A CA 1
ATOM 832 C C . LYS A 1 95 ? -1.745 4.444 6.878 1.00 95.06 95 LYS A C 1
ATOM 834 O O . LYS A 1 95 ? -2.120 5.498 6.380 1.00 95.06 95 LYS A O 1
ATOM 839 N N . ALA A 1 96 ? -2.511 3.353 6.933 1.00 94.25 96 ALA A N 1
ATOM 840 C CA . ALA A 1 96 ? -3.822 3.291 6.292 1.00 94.25 96 ALA A CA 1
ATOM 841 C C . ALA A 1 96 ? -4.949 3.789 7.203 1.00 94.25 96 ALA A C 1
ATOM 843 O O . ALA A 1 96 ? -5.835 4.484 6.724 1.00 94.25 96 ALA A O 1
ATOM 844 N N . PHE A 1 97 ? -4.920 3.470 8.501 1.00 92.19 97 PHE A N 1
ATOM 845 C CA . PHE A 1 97 ? -6.062 3.719 9.393 1.00 92.19 97 PHE A CA 1
ATOM 846 C C . PHE A 1 97 ? -5.841 4.879 10.362 1.00 92.19 97 PHE A C 1
ATOM 848 O O . PHE A 1 97 ? -6.709 5.735 10.512 1.00 92.19 97 PHE A O 1
ATOM 855 N N . LYS A 1 98 ? -4.661 4.958 10.984 1.00 94.00 98 LYS A N 1
ATOM 856 C CA . LYS A 1 98 ? -4.324 5.970 11.992 1.00 94.00 98 LYS A CA 1
ATOM 857 C C . LYS A 1 98 ? -4.574 7.420 11.551 1.00 94.00 98 LYS A C 1
ATOM 859 O O . LYS A 1 98 ? -5.053 8.174 12.392 1.00 94.00 98 LYS A O 1
ATOM 864 N N . PRO A 1 99 ? -4.328 7.838 10.290 1.00 94.62 99 PRO A N 1
ATOM 865 C CA . PRO A 1 99 ? -4.636 9.205 9.858 1.00 94.62 99 PRO A CA 1
ATOM 866 C C . PRO A 1 99 ? -6.118 9.595 9.971 1.00 94.62 99 PRO A C 1
ATOM 868 O O . PRO A 1 99 ? -6.426 10.783 10.004 1.00 94.62 99 PRO A O 1
ATOM 871 N N . TYR A 1 100 ? -7.024 8.615 10.037 1.00 92.81 100 TYR A N 1
ATOM 872 C CA . TYR A 1 100 ? -8.468 8.825 10.149 1.00 92.81 100 TYR A CA 1
ATOM 873 C C . TYR A 1 100 ? -8.986 8.724 11.593 1.00 92.81 100 TYR A C 1
ATOM 875 O O . TYR A 1 100 ? -10.137 9.069 11.845 1.00 92.81 100 TYR A O 1
ATOM 883 N N . LEU A 1 101 ? -8.158 8.281 12.549 1.00 92.69 101 LEU A N 1
ATOM 884 C CA . LEU A 1 101 ? -8.525 8.159 13.96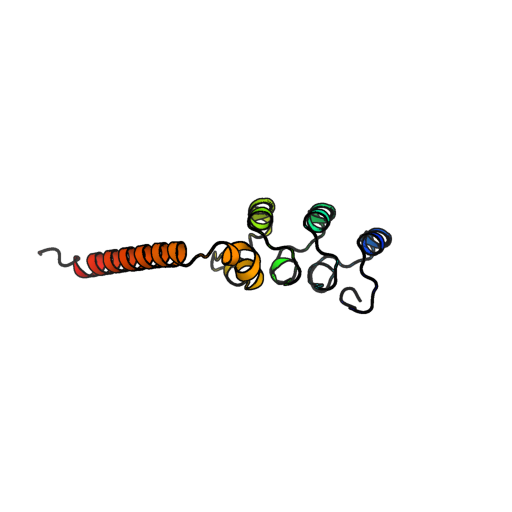3 1.00 92.69 101 LEU A CA 1
ATOM 885 C C . LEU A 1 101 ? -8.422 9.517 14.667 1.00 92.69 101 LEU A C 1
ATOM 887 O O . LEU A 1 101 ? -7.427 9.825 15.319 1.00 92.69 101 LEU A O 1
ATOM 891 N N . THR A 1 102 ? -9.456 10.337 14.504 1.00 95.00 102 THR A N 1
ATOM 892 C CA . THR A 1 102 ? -9.613 11.604 15.229 1.00 95.00 102 THR A CA 1
ATOM 893 C C . THR A 1 102 ? -10.166 11.364 16.633 1.00 95.00 102 THR A C 1
ATOM 895 O O . THR A 1 102 ? -10.877 10.384 16.846 1.00 95.00 102 THR A O 1
ATOM 898 N N . ASP A 1 103 ? -9.899 12.272 17.578 1.00 94.88 103 ASP A N 1
ATOM 899 C CA . ASP A 1 103 ? -10.405 12.142 18.955 1.00 94.88 103 ASP A CA 1
ATOM 900 C C . ASP A 1 103 ? -11.931 11.914 19.016 1.00 94.88 103 ASP A C 1
ATOM 902 O O . ASP A 1 103 ? -12.343 10.962 19.677 1.00 94.88 103 ASP A O 1
ATOM 906 N N . PRO A 1 104 ? -12.783 12.651 18.262 1.00 96.00 104 PRO A N 1
ATOM 907 C CA . PRO A 1 104 ? -14.226 12.398 18.275 1.00 96.00 104 PRO A CA 1
ATOM 908 C C . PRO A 1 104 ? -14.609 11.002 17.773 1.00 96.00 104 PRO A C 1
ATOM 910 O O . PRO A 1 104 ? -15.511 10.373 18.319 1.00 96.00 104 PRO A O 1
ATOM 913 N N . LEU A 1 105 ? -13.926 10.497 16.739 1.00 94.62 105 LEU A N 1
ATOM 914 C CA . LEU A 1 105 ? -14.194 9.159 16.215 1.00 94.62 105 LEU A CA 1
ATOM 915 C C . LEU A 1 105 ? -13.729 8.079 17.199 1.00 94.62 105 LEU A C 1
ATOM 917 O O . LEU A 1 105 ? -14.395 7.059 17.353 1.00 94.62 105 LEU A O 1
ATOM 921 N N . VAL A 1 106 ? -12.598 8.297 17.874 1.00 94.62 106 VAL A N 1
ATOM 922 C CA . VAL A 1 106 ? -12.110 7.395 18.923 1.00 94.62 106 VAL A CA 1
ATOM 923 C C . VAL A 1 106 ? -13.107 7.342 20.079 1.00 94.62 106 VAL A C 1
ATOM 925 O O . VAL A 1 106 ? -13.453 6.247 20.513 1.00 94.62 106 VAL A O 1
ATOM 928 N N . GLU A 1 107 ? -13.617 8.486 20.537 1.00 95.19 107 GLU A N 1
ATOM 929 C CA . GLU A 1 107 ? -14.661 8.542 21.568 1.00 95.19 107 GLU A CA 1
ATOM 930 C C . GLU A 1 107 ? -15.929 7.790 21.136 1.00 95.19 107 GLU A C 1
ATOM 932 O O . GLU A 1 107 ? -16.433 6.959 21.893 1.00 95.19 107 GLU A O 1
ATOM 937 N N . GLU A 1 108 ? -16.399 8.002 19.901 1.00 96.06 108 GLU A N 1
ATOM 938 C CA . GLU A 1 108 ? -17.556 7.289 19.347 1.00 96.06 108 GLU A CA 1
ATOM 939 C C . GLU A 1 108 ? -17.338 5.766 19.317 1.00 96.06 108 GLU A C 1
ATOM 941 O O . GLU A 1 108 ? -18.225 4.995 19.694 1.00 96.06 108 GLU A O 1
ATOM 946 N N . ILE A 1 109 ? -16.156 5.313 18.883 1.00 94.38 109 ILE A N 1
ATOM 947 C CA . ILE A 1 109 ? -15.798 3.889 18.855 1.00 94.38 109 ILE A CA 1
ATOM 948 C C . ILE A 1 109 ? -15.796 3.317 20.275 1.00 94.38 109 ILE A C 1
ATOM 950 O O . ILE A 1 109 ? -16.400 2.270 20.508 1.00 94.38 109 ILE A O 1
ATOM 954 N N . MET A 1 110 ? -15.155 4.000 21.227 1.00 93.69 110 MET A N 1
ATOM 955 C CA . MET A 1 110 ? -15.067 3.535 22.613 1.00 93.69 110 MET A CA 1
ATOM 956 C C . MET A 1 110 ? -16.445 3.444 23.267 1.00 93.69 110 MET A C 1
ATOM 958 O O . MET A 1 110 ? -16.727 2.454 23.939 1.00 93.69 110 MET A O 1
ATOM 962 N N . GLN A 1 111 ? -17.329 4.412 23.013 1.00 95.19 111 GLN A N 1
ATOM 963 C CA . GLN A 1 111 ? -18.703 4.363 23.504 1.00 95.19 111 GLN A CA 1
ATOM 964 C C . GLN A 1 111 ? -19.447 3.126 22.978 1.00 95.19 111 GLN A C 1
ATOM 966 O O . GLN A 1 111 ? -20.046 2.392 23.765 1.00 95.19 111 GLN A O 1
ATOM 971 N N . LYS A 1 112 ? -19.366 2.849 21.670 1.00 94.50 112 LYS A N 1
ATOM 972 C CA . LYS A 1 112 ? -20.012 1.672 21.060 1.00 94.50 112 LYS A CA 1
ATOM 973 C C . LYS A 1 112 ? -19.470 0.354 21.612 1.00 94.50 112 LYS A C 1
ATOM 975 O O . LYS A 1 112 ? -20.242 -0.583 21.805 1.00 94.50 112 LYS A O 1
ATOM 980 N N . ILE A 1 113 ? -18.164 0.277 21.882 1.00 92.06 113 ILE A N 1
ATOM 981 C CA . ILE A 1 113 ? -17.551 -0.902 22.510 1.00 92.06 113 ILE A CA 1
ATOM 982 C C . ILE A 1 113 ? -18.134 -1.104 23.913 1.00 92.06 113 ILE A C 1
ATOM 984 O O . ILE A 1 113 ? -18.671 -2.177 24.181 1.00 92.06 113 ILE A O 1
ATOM 988 N N . THR A 1 114 ? -18.135 -0.073 24.766 1.00 91.50 114 THR A N 1
ATOM 989 C CA . THR A 1 114 ? -18.684 -0.164 26.131 1.00 91.50 114 THR A CA 1
ATOM 990 C C . THR A 1 114 ? -20.169 -0.542 26.142 1.00 91.50 114 THR A C 1
ATOM 992 O O . THR A 1 114 ? -20.595 -1.354 26.962 1.00 91.50 114 THR A O 1
ATOM 995 N N . GLU A 1 115 ? -20.970 0.010 25.227 1.00 88.94 115 GLU A N 1
ATOM 996 C CA . GLU A 1 115 ? -22.386 -0.353 25.089 1.00 88.94 115 GLU A CA 1
ATOM 997 C C . GLU A 1 115 ? -22.563 -1.829 24.697 1.00 88.94 115 GLU A C 1
ATOM 999 O O . GLU A 1 115 ? -23.417 -2.515 25.262 1.00 88.94 115 GLU A O 1
ATOM 1004 N N . SER A 1 116 ? -21.735 -2.340 23.779 1.00 83.12 116 SER A N 1
ATOM 1005 C CA . SER A 1 116 ? -21.781 -3.748 23.367 1.00 83.12 116 SER A CA 1
ATOM 1006 C C . SER A 1 116 ? -21.357 -4.722 24.472 1.00 83.12 116 SER A C 1
ATOM 1008 O O . SER A 1 116 ? -21.951 -5.790 24.609 1.00 83.12 116 SER A O 1
ATOM 1010 N N . GLU A 1 117 ? -20.369 -4.355 25.290 1.00 84.12 117 GLU A N 1
ATOM 1011 C CA . GLU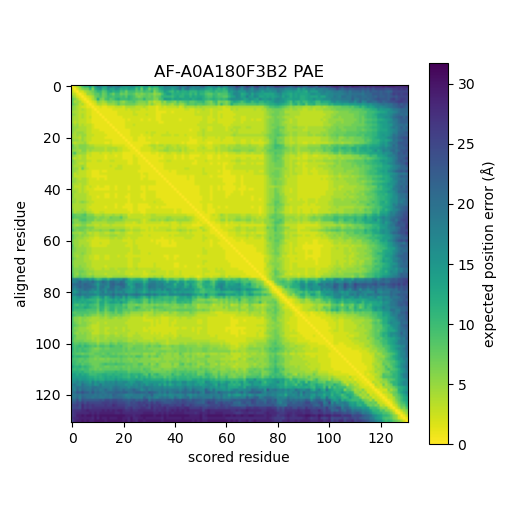 A 1 117 ? -19.891 -5.176 26.408 1.00 84.12 117 GLU A CA 1
ATOM 1012 C C . GLU A 1 117 ? -20.945 -5.260 27.511 1.00 84.12 117 GLU A C 1
ATOM 1014 O O . GLU A 1 117 ? -21.273 -6.351 27.971 1.00 84.12 117 GLU A O 1
ATOM 1019 N N . LYS A 1 118 ? -21.562 -4.123 27.852 1.00 77.38 118 LYS A N 1
ATOM 1020 C CA . LYS A 1 118 ? -22.668 -4.072 28.811 1.00 77.38 118 LYS A CA 1
ATOM 1021 C C . LYS A 1 118 ? -23.853 -4.938 28.372 1.00 77.38 118 LYS A C 1
ATOM 1023 O O . LYS A 1 118 ? -24.424 -5.650 29.189 1.00 77.38 118 LYS A O 1
ATOM 1028 N N . TYR A 1 119 ? -24.203 -4.901 27.086 1.00 71.31 119 TYR A N 1
ATOM 1029 C CA . TYR A 1 119 ? -25.269 -5.742 26.538 1.00 71.31 119 TYR A CA 1
ATOM 1030 C C . TYR A 1 119 ? -24.963 -7.247 26.663 1.00 71.31 119 TYR A C 1
ATOM 1032 O O . TYR A 1 119 ? -25.862 -8.034 26.956 1.00 71.31 119 TYR A O 1
ATOM 1040 N N . ASN A 1 120 ? -23.705 -7.654 26.471 1.00 72.00 120 ASN A N 1
ATOM 1041 C CA . ASN A 1 120 ? -23.297 -9.054 26.616 1.00 72.00 120 ASN A CA 1
ATOM 1042 C C . ASN A 1 120 ? -23.291 -9.516 28.080 1.00 72.00 120 ASN A C 1
ATOM 1044 O O . ASN A 1 120 ? -23.711 -10.640 28.354 1.00 72.00 120 ASN A O 1
ATOM 1048 N N . ASP A 1 121 ? -22.870 -8.658 29.012 1.00 71.56 121 ASP A N 1
ATOM 1049 C CA . ASP A 1 121 ? -22.962 -8.943 30.448 1.00 71.56 121 ASP A CA 1
ATOM 1050 C C . ASP A 1 121 ? -24.431 -9.102 30.874 1.00 71.56 121 ASP A C 1
ATOM 1052 O O . ASP A 1 121 ? -24.786 -10.098 31.502 1.00 71.56 121 ASP A O 1
ATOM 1056 N N . ASP A 1 122 ? -25.319 -8.197 30.450 1.00 70.81 122 ASP A N 1
ATOM 1057 C CA . ASP A 1 122 ? -26.753 -8.270 30.762 1.00 70.81 122 ASP A CA 1
ATOM 1058 C C . ASP A 1 122 ? -27.418 -9.557 30.220 1.00 70.81 122 ASP A C 1
ATOM 1060 O O . ASP A 1 122 ? -28.373 -10.051 30.818 1.00 70.81 122 ASP A O 1
ATOM 1064 N N . LEU A 1 123 ? -26.930 -10.143 29.120 1.00 63.56 123 LEU A N 1
ATOM 1065 C CA . LEU A 1 123 ? -27.413 -11.439 28.616 1.00 63.56 123 LEU A CA 1
ATOM 1066 C C . LEU A 1 123 ? -26.927 -12.626 29.461 1.00 63.56 123 LEU A C 1
ATOM 1068 O O . LEU A 1 123 ? -27.689 -13.564 29.676 1.00 63.56 123 LEU A O 1
ATOM 1072 N N . LEU A 1 124 ? -25.696 -12.584 29.974 1.00 61.38 124 LEU A N 1
ATOM 1073 C CA . LEU A 1 124 ? -25.118 -13.660 30.792 1.00 61.38 124 LEU A CA 1
ATOM 1074 C C . LEU A 1 124 ? -25.724 -13.739 32.203 1.00 61.38 124 LEU A C 1
ATOM 1076 O O . LEU A 1 124 ? -25.692 -14.803 32.820 1.00 61.38 124 LEU A O 1
ATOM 1080 N N . PHE A 1 125 ? -26.286 -12.639 32.712 1.00 60.16 125 PHE A N 1
ATOM 1081 C CA . PHE A 1 125 ? -26.933 -12.585 34.030 1.00 60.16 125 PHE A CA 1
ATOM 1082 C C . PHE A 1 125 ? -28.465 -12.737 33.993 1.00 60.16 125 PHE A C 1
ATOM 1084 O O . PHE A 1 125 ? -29.086 -12.769 35.052 1.00 60.16 125 PHE A O 1
ATOM 1091 N N . ASN A 1 126 ? -29.082 -12.846 32.809 1.00 58.09 126 ASN A N 1
ATOM 1092 C CA . ASN A 1 126 ? -30.539 -12.989 32.651 1.00 58.09 126 ASN A CA 1
ATOM 1093 C C . ASN A 1 126 ? -31.007 -14.426 32.323 1.00 58.09 126 ASN A C 1
ATOM 1095 O O . ASN A 1 126 ? -32.201 -14.633 32.111 1.00 58.09 126 ASN A O 1
ATOM 1099 N N . ASP A 1 127 ? -30.111 -15.421 32.333 1.00 55.69 127 ASP A N 1
ATOM 1100 C CA . ASP A 1 127 ? -30.450 -16.843 32.124 1.00 55.69 127 ASP A CA 1
ATOM 1101 C C . ASP A 1 127 ? -31.066 -17.544 33.360 1.00 55.69 127 ASP A C 1
ATOM 1103 O O . ASP A 1 127 ? -31.334 -18.748 33.324 1.00 55.69 127 ASP A O 1
ATOM 1107 N N . ASP A 1 128 ? -31.390 -16.811 34.433 1.00 57.25 128 ASP A N 1
ATOM 1108 C CA . ASP A 1 128 ? -32.256 -17.308 35.513 1.00 57.25 128 ASP A CA 1
ATOM 1109 C C . ASP A 1 128 ? -33.729 -17.352 35.042 1.00 57.25 128 ASP A C 1
ATOM 1111 O O . ASP A 1 128 ? -34.585 -16.565 35.455 1.00 57.25 128 ASP A O 1
ATOM 1115 N N . LEU A 1 129 ? -34.041 -18.294 34.145 1.00 53.56 129 LEU A N 1
ATOM 1116 C CA . LEU A 1 129 ? -35.420 -18.661 33.820 1.00 53.56 129 LEU A CA 1
ATOM 1117 C C . LEU A 1 129 ? -36.060 -19.376 35.025 1.00 53.56 129 LEU A C 1
ATOM 1119 O O . LEU A 1 129 ? -35.452 -20.288 35.591 1.00 53.56 129 LEU A O 1
ATOM 1123 N N . PRO A 1 130 ? -37.293 -19.012 35.425 1.00 53.38 130 PRO A N 1
ATOM 1124 C CA . PRO A 1 130 ? -37.971 -19.690 36.519 1.00 53.38 130 PRO A CA 1
ATOM 1125 C C . PRO A 1 130 ? -38.298 -21.139 36.119 1.00 53.38 130 PRO A C 1
ATOM 1127 O O . PRO A 1 130 ? -38.798 -21.381 35.018 1.00 53.38 130 PRO A O 1
ATOM 1130 N N . PHE A 1 131 ? -37.977 -22.062 37.034 1.00 58.94 131 PHE A N 1
ATOM 1131 C CA . PHE A 1 131 ? -38.230 -23.510 36.980 1.00 58.94 131 PHE A CA 1
ATOM 1132 C C . PHE A 1 131 ? -39.675 -23.889 36.632 1.00 58.94 131 PHE A C 1
ATOM 1134 O O . PHE A 1 131 ? -40.609 -23.211 37.123 1.00 58.94 131 PHE A O 1
#

Secondary structure (DSSP, 8-state):
-TT-TTS---HHHHHHTGGGS--STTSSTT-TTS---HHHHHHTTTTS--SIIIIIT-TTS---HHHHHHTHHHH----TT---GGGG-HHHIIIIIGGG--HHHHHHHHHHHHHHHHHHHHHHT------